Protein AF-A0A536DGJ0-F1 (afdb_monomer)

Radius of gyration: 29.5 Å; Cα contacts (8 Å, |Δi|>4): 75; chains: 1; bounding box: 66×30×90 Å

Sequence (168 aa):
MTFAPMTTVAMRNIQPRMAGAASGVLNTTRQLGAAIGSAVVGALLQTQLATALHNQAVAHASEVPVAFRDRFIAIFSSVSSNGFQIGTGQTGASLPSGLPPAVAAQLSRIAHDVFVSAYIDALKSTLVVPVLFLAFTALTTLLIKRRQRPAAQRVEAPAEEFKKAAAG

Structure (mmCIF, N/CA/C/O backbone):
data_AF-A0A536DGJ0-F1
#
_entry.id   AF-A0A536DGJ0-F1
#
loop_
_atom_site.group_PDB
_atom_site.id
_atom_site.type_symbol
_atom_site.label_atom_id
_atom_site.label_alt_id
_atom_site.label_comp_id
_atom_site.label_asym_id
_atom_site.label_entity_id
_atom_site.label_seq_id
_atom_site.pdbx_PDB_ins_code
_atom_site.Cartn_x
_atom_site.Cartn_y
_atom_site.Cartn_z
_atom_site.occupancy
_atom_site.B_iso_or_equiv
_atom_site.auth_seq_id
_atom_site.auth_comp_id
_atom_site.auth_asym_id
_atom_site.auth_atom_id
_atom_site.pdbx_PDB_model_num
ATOM 1 N N . MET A 1 1 ? -32.016 14.097 14.376 1.00 41.62 1 MET A N 1
ATOM 2 C CA . MET A 1 1 ? -31.808 12.871 15.180 1.00 41.62 1 MET A CA 1
ATOM 3 C C . MET A 1 1 ? -30.330 12.754 15.510 1.00 41.62 1 MET A C 1
ATOM 5 O O . MET A 1 1 ? -29.557 12.295 14.682 1.00 41.62 1 MET A O 1
ATOM 9 N N . THR A 1 2 ? -29.914 13.236 16.676 1.00 42.53 2 THR A N 1
ATOM 10 C CA . THR A 1 2 ? -28.538 13.093 17.162 1.00 42.53 2 THR A CA 1
ATOM 11 C C . THR A 1 2 ? -28.402 11.724 17.823 1.00 42.53 2 THR A C 1
ATOM 13 O O . THR A 1 2 ? -29.013 11.453 18.855 1.00 42.53 2 THR A O 1
ATOM 16 N N . PHE A 1 3 ? -27.648 10.818 17.199 1.00 51.03 3 PHE A N 1
ATOM 17 C CA . PHE A 1 3 ? -27.229 9.584 17.859 1.00 51.03 3 PHE A CA 1
ATOM 18 C C . PHE A 1 3 ? -26.430 9.966 19.108 1.00 51.03 3 PHE A C 1
ATOM 20 O O . PHE A 1 3 ? -25.511 10.782 19.022 1.00 51.03 3 PHE A O 1
ATOM 27 N N . ALA A 1 4 ? -26.783 9.406 20.270 1.00 58.53 4 ALA A N 1
ATOM 28 C CA . ALA A 1 4 ? -25.948 9.554 21.456 1.00 58.53 4 ALA A CA 1
ATOM 29 C C . ALA A 1 4 ? -24.525 9.084 21.096 1.00 58.53 4 ALA A C 1
ATOM 31 O O . ALA A 1 4 ? -24.403 8.001 20.510 1.00 58.53 4 ALA A O 1
ATOM 32 N N . PRO A 1 5 ? -23.472 9.864 21.407 1.00 65.00 5 PRO A N 1
ATOM 33 C CA . PRO A 1 5 ? -22.100 9.478 21.114 1.00 65.00 5 PRO A CA 1
ATOM 34 C C . PRO A 1 5 ? -21.853 8.054 21.609 1.00 65.00 5 PRO A C 1
ATOM 36 O O . PRO A 1 5 ? -22.252 7.698 22.718 1.00 65.00 5 PRO A O 1
ATOM 39 N N . MET A 1 6 ? -21.220 7.214 20.793 1.00 60.00 6 MET A N 1
ATOM 40 C CA . MET A 1 6 ? -20.943 5.812 21.141 1.00 60.00 6 MET A CA 1
ATOM 41 C C . MET A 1 6 ? -20.210 5.696 22.495 1.00 60.00 6 MET A C 1
ATOM 43 O O . MET A 1 6 ? -20.437 4.760 23.258 1.00 60.00 6 MET A O 1
ATOM 47 N N . THR A 1 7 ? -19.421 6.718 22.840 1.00 58.03 7 THR A N 1
ATOM 48 C CA . THR A 1 7 ? -18.787 6.927 24.148 1.00 58.03 7 THR A CA 1
ATOM 49 C C . THR A 1 7 ? -19.796 7.077 25.293 1.00 58.03 7 THR A C 1
ATOM 51 O O . THR A 1 7 ? -19.619 6.462 26.339 1.00 58.03 7 THR A O 1
ATOM 54 N N . THR A 1 8 ? -20.898 7.803 25.103 1.00 58.00 8 THR A N 1
ATOM 55 C CA . THR A 1 8 ? -21.994 7.936 26.079 1.00 58.00 8 THR A CA 1
ATOM 56 C C . THR A 1 8 ? -22.709 6.608 26.323 1.00 58.00 8 THR A C 1
ATOM 58 O O . THR A 1 8 ? -23.111 6.333 27.448 1.00 58.00 8 THR A O 1
ATOM 61 N N . VAL A 1 9 ? -22.862 5.761 25.298 1.00 59.22 9 VAL A N 1
ATOM 62 C CA . VAL A 1 9 ? -23.475 4.428 25.448 1.00 59.22 9 VAL A CA 1
ATOM 63 C C . VAL A 1 9 ? -22.523 3.454 26.145 1.00 59.22 9 VAL A C 1
ATOM 65 O O . VAL A 1 9 ? -22.958 2.736 27.043 1.00 59.22 9 VAL A O 1
ATOM 68 N N . ALA A 1 10 ? -21.237 3.464 25.782 1.00 58.09 10 ALA A N 1
ATOM 69 C CA . ALA A 1 10 ? -20.213 2.619 26.394 1.00 58.09 10 ALA A CA 1
ATOM 70 C C . ALA A 1 10 ? -19.972 2.958 27.877 1.00 58.09 10 ALA A C 1
ATOM 72 O O . ALA A 1 10 ? -19.749 2.060 28.683 1.00 58.09 10 ALA A O 1
ATOM 73 N N . MET A 1 11 ? -20.063 4.238 28.255 1.00 61.44 11 MET A N 1
ATOM 74 C CA . MET A 1 11 ? -19.857 4.698 29.636 1.00 61.44 11 MET A CA 1
ATOM 75 C C . MET A 1 11 ? -21.139 4.702 30.487 1.00 61.44 11 MET A C 1
ATOM 77 O O . MET A 1 11 ? -21.077 4.987 31.679 1.00 61.44 11 MET A O 1
ATOM 81 N N . ARG A 1 12 ? -22.307 4.368 29.911 1.00 60.19 12 ARG A N 1
ATOM 82 C CA . ARG A 1 12 ? -23.626 4.565 30.548 1.00 60.19 12 ARG A CA 1
ATOM 83 C C . ARG A 1 12 ? -23.829 3.806 31.866 1.00 60.19 12 ARG A C 1
ATOM 85 O O . ARG A 1 12 ? -24.622 4.254 32.683 1.00 60.19 12 ARG A O 1
ATOM 92 N N . ASN A 1 13 ? -23.123 2.691 32.064 1.00 61.69 13 ASN A N 1
ATOM 93 C CA . ASN A 1 13 ? -23.199 1.856 33.271 1.00 61.69 13 ASN A CA 1
ATOM 94 C C . ASN A 1 13 ? -21.886 1.842 34.077 1.00 61.69 13 ASN A C 1
ATOM 96 O O . ASN A 1 13 ? -21.684 0.961 34.911 1.00 61.69 13 ASN A O 1
ATOM 100 N N . ILE A 1 14 ? -20.966 2.776 33.820 1.00 62.69 14 ILE A N 1
ATOM 101 C CA . ILE A 1 14 ? -19.661 2.799 34.486 1.00 62.69 14 ILE A CA 1
ATOM 102 C C . ILE A 1 14 ? -19.722 3.740 35.683 1.00 62.69 14 ILE A C 1
ATOM 104 O O . ILE A 1 14 ? -20.038 4.919 35.545 1.00 62.69 14 ILE A O 1
ATOM 108 N N . GLN A 1 15 ? -19.420 3.211 36.872 1.00 63.56 15 GLN A N 1
ATOM 109 C CA . GLN A 1 15 ? -19.343 4.019 38.090 1.00 63.56 15 GLN A CA 1
ATOM 110 C C . GLN A 1 15 ? -18.317 5.151 37.892 1.00 63.56 15 GLN A C 1
ATOM 112 O O . GLN A 1 15 ? -17.244 4.875 37.347 1.00 63.56 15 GLN A O 1
ATOM 117 N N . PRO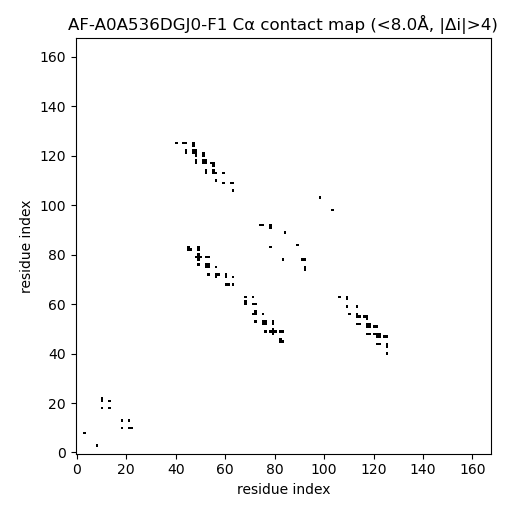 A 1 16 ? -18.568 6.386 38.371 1.00 66.31 16 PRO A N 1
ATOM 118 C CA . PRO A 1 16 ? -17.674 7.530 38.158 1.00 66.31 16 PRO A CA 1
ATOM 119 C C . PRO A 1 16 ? -16.205 7.254 38.518 1.00 66.31 16 PRO A C 1
ATOM 121 O O . PRO A 1 16 ? -15.303 7.682 37.803 1.00 66.31 16 PRO A O 1
ATOM 124 N N . ARG A 1 17 ? -15.956 6.434 39.553 1.00 70.44 17 ARG A N 1
ATOM 125 C CA . ARG A 1 17 ? -14.607 6.003 39.969 1.00 70.44 17 ARG A CA 1
ATOM 126 C C . ARG A 1 17 ? -13.846 5.154 38.936 1.00 70.44 17 ARG A C 1
ATOM 128 O O . ARG A 1 17 ? -12.632 5.046 39.028 1.00 70.44 17 ARG A O 1
ATOM 135 N N . MET A 1 18 ? -14.536 4.525 37.982 1.00 72.31 18 MET A N 1
ATOM 136 C CA . MET A 1 18 ? -13.955 3.639 36.957 1.00 72.31 18 MET A CA 1
ATOM 137 C C . MET A 1 18 ? -13.972 4.249 35.548 1.00 72.31 18 MET A C 1
ATOM 139 O O . MET A 1 18 ? -13.456 3.639 34.611 1.00 72.31 18 MET A O 1
ATOM 143 N N . ALA A 1 19 ? -14.536 5.449 35.380 1.00 74.50 19 ALA A N 1
ATOM 144 C CA . ALA A 1 19 ? -14.681 6.096 34.076 1.00 74.50 19 ALA A CA 1
ATOM 145 C C . ALA A 1 19 ? -13.327 6.334 33.376 1.00 74.50 19 ALA A C 1
ATOM 147 O O . ALA A 1 19 ? -13.218 6.144 32.165 1.00 74.50 19 ALA A O 1
ATOM 148 N N . GLY A 1 20 ? -12.277 6.670 34.137 1.00 78.25 20 GLY A N 1
ATOM 149 C CA . GLY A 1 20 ? -10.919 6.844 33.606 1.00 78.25 20 GLY A CA 1
ATOM 150 C C . GLY A 1 20 ? -10.323 5.5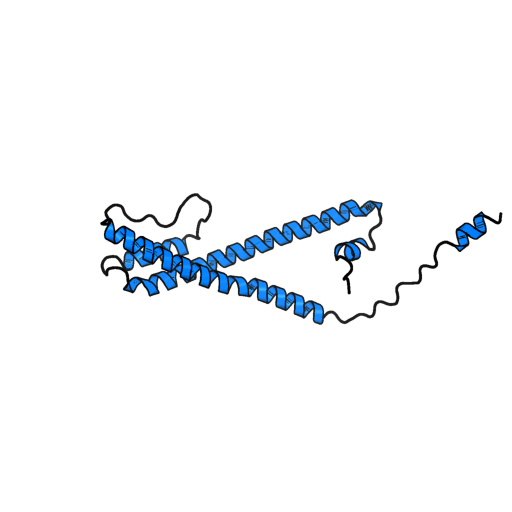51 33.039 1.00 78.25 20 GLY A C 1
ATOM 151 O O . GLY A 1 20 ? -9.864 5.531 31.898 1.00 78.25 20 GLY A O 1
ATOM 152 N N . ALA A 1 21 ? -10.404 4.449 33.793 1.00 81.19 21 ALA A N 1
ATOM 153 C CA . ALA A 1 21 ? -9.917 3.141 33.351 1.00 81.19 21 ALA A CA 1
ATOM 154 C C . ALA A 1 21 ? -10.682 2.631 32.116 1.00 81.19 21 ALA A C 1
ATOM 156 O O . ALA A 1 21 ? -10.080 2.135 31.165 1.00 81.19 21 ALA A O 1
ATOM 157 N N . ALA A 1 22 ? -12.004 2.815 32.088 1.00 75.19 22 ALA A N 1
ATOM 158 C CA . ALA A 1 22 ? -12.831 2.385 30.967 1.00 75.19 22 ALA A CA 1
ATOM 159 C C . ALA A 1 22 ? -12.617 3.215 29.688 1.00 75.19 22 ALA A C 1
ATOM 161 O O . ALA A 1 22 ? -12.603 2.661 28.587 1.00 75.19 22 ALA A O 1
ATOM 162 N N . SER A 1 23 ? -12.402 4.528 29.822 1.00 78.12 23 SER A N 1
ATOM 163 C CA . SER A 1 23 ? -12.020 5.397 28.702 1.00 78.12 23 SER A CA 1
ATOM 164 C C . SER A 1 23 ? -10.648 5.016 28.136 1.00 78.12 23 SER A C 1
ATOM 166 O O . SER A 1 23 ? -10.482 4.946 26.917 1.00 78.12 23 SER A O 1
ATOM 168 N N . GLY A 1 24 ? -9.691 4.674 29.011 1.00 82.75 24 GLY A N 1
ATOM 169 C CA . GLY A 1 24 ? -8.378 4.160 28.616 1.00 82.75 24 GLY A CA 1
ATOM 170 C C . GLY A 1 24 ? -8.484 2.916 27.733 1.00 82.75 24 GLY A C 1
ATOM 171 O O . GLY A 1 24 ? -7.970 2.911 26.617 1.00 82.75 24 GLY A O 1
ATOM 172 N N . VAL A 1 25 ? -9.240 1.904 28.172 1.00 85.19 25 VAL A N 1
ATOM 173 C CA . VAL A 1 25 ? -9.468 0.671 27.394 1.00 85.19 25 VAL A CA 1
ATOM 174 C C . VAL A 1 25 ? -10.133 0.965 26.046 1.00 85.19 25 VAL A C 1
ATOM 176 O O . VAL A 1 25 ? -9.697 0.443 25.016 1.00 85.19 25 VAL A O 1
ATOM 179 N N . LEU A 1 26 ? -11.160 1.823 26.019 1.00 81.19 26 LEU A N 1
ATOM 180 C CA . LEU A 1 26 ? -11.858 2.174 24.780 1.00 81.19 26 LEU A CA 1
ATOM 181 C C . LEU A 1 26 ? -10.929 2.885 23.787 1.00 81.19 26 LEU A C 1
ATOM 183 O O . LEU A 1 26 ? -10.935 2.571 22.596 1.00 81.19 26 LEU A O 1
ATOM 187 N N . ASN A 1 27 ? -10.118 3.829 24.263 1.00 84.25 27 ASN A N 1
ATOM 188 C CA . ASN A 1 27 ? -9.180 4.549 23.416 1.00 84.25 27 ASN A CA 1
ATOM 189 C C . ASN A 1 27 ? -8.071 3.632 22.883 1.00 84.25 27 ASN A C 1
ATOM 191 O O . ASN A 1 27 ? -7.826 3.629 21.679 1.00 84.25 27 ASN A O 1
ATOM 195 N N . THR A 1 28 ? -7.459 2.807 23.733 1.00 87.00 28 THR A N 1
ATOM 196 C CA . THR A 1 28 ? -6.432 1.845 23.306 1.00 87.00 28 THR A CA 1
ATOM 197 C C . THR A 1 28 ? -6.984 0.857 22.284 1.00 87.00 28 THR A C 1
ATOM 199 O O . THR A 1 28 ? -6.338 0.608 21.272 1.00 87.00 28 THR A O 1
ATOM 202 N N . THR A 1 29 ? -8.211 0.364 22.475 1.00 86.81 29 THR A N 1
ATOM 203 C CA . THR A 1 29 ? -8.867 -0.528 21.503 1.00 86.81 29 THR A CA 1
ATOM 204 C C . THR A 1 29 ? -9.056 0.162 20.150 1.00 86.81 29 THR A C 1
ATOM 206 O O . THR A 1 29 ? -8.803 -0.439 19.108 1.00 86.81 29 THR A O 1
ATOM 209 N N . ARG A 1 30 ? -9.450 1.443 20.142 1.00 85.25 30 ARG A N 1
ATOM 210 C CA . ARG A 1 30 ? -9.590 2.230 18.904 1.00 85.25 30 ARG A CA 1
ATOM 211 C C . ARG A 1 30 ? -8.250 2.471 18.219 1.00 85.25 30 ARG A C 1
ATOM 213 O O . ARG A 1 30 ? -8.170 2.317 17.006 1.00 85.25 30 ARG A O 1
ATOM 220 N N . GLN A 1 31 ? -7.221 2.847 18.974 1.00 91.94 31 GLN A N 1
ATOM 221 C CA . GLN A 1 31 ? -5.882 3.083 18.429 1.00 91.94 31 GLN A CA 1
ATOM 222 C C . GLN A 1 31 ? -5.286 1.798 17.852 1.00 91.94 31 GLN A C 1
ATOM 224 O O . GLN A 1 31 ? -4.787 1.807 16.731 1.00 91.94 31 GLN A O 1
ATOM 229 N N . LEU A 1 32 ? -5.416 0.682 18.571 1.00 94.44 32 LEU A N 1
ATOM 230 C CA . LEU A 1 32 ? -4.970 -0.624 18.103 1.00 94.44 32 LEU A CA 1
ATOM 231 C C . LEU A 1 32 ? -5.734 -1.057 16.846 1.00 94.44 32 LEU A C 1
ATOM 233 O O . LEU A 1 32 ? -5.119 -1.469 15.869 1.00 94.44 32 LEU A O 1
ATOM 237 N N . GLY A 1 33 ? -7.061 -0.901 16.833 1.00 90.62 33 GLY A N 1
ATOM 238 C CA . GLY A 1 33 ? -7.879 -1.191 15.655 1.00 90.62 33 GLY A CA 1
ATOM 239 C C . GLY A 1 33 ? -7.496 -0.339 14.442 1.00 90.62 33 GLY A C 1
ATOM 240 O O . GLY A 1 33 ? -7.407 -0.861 13.334 1.00 90.62 33 GLY A O 1
ATOM 241 N N . ALA A 1 34 ? -7.208 0.950 14.647 1.00 90.50 34 ALA A N 1
ATOM 242 C CA . ALA A 1 34 ? -6.741 1.839 13.585 1.00 90.50 34 ALA A CA 1
ATOM 243 C C . ALA A 1 34 ? -5.366 1.418 13.040 1.00 90.50 34 ALA A C 1
ATOM 245 O O . ALA A 1 34 ? -5.184 1.396 11.825 1.00 90.50 34 ALA A O 1
ATOM 246 N N . ALA A 1 35 ? -4.430 1.042 13.918 1.00 94.19 35 ALA A N 1
ATOM 247 C CA . ALA A 1 35 ? -3.096 0.583 13.532 1.00 94.19 35 ALA A CA 1
ATOM 248 C C . ALA A 1 35 ? -3.130 -0.754 12.773 1.00 94.19 35 ALA A C 1
ATOM 250 O O . ALA A 1 35 ? -2.457 -0.915 11.758 1.00 94.19 35 ALA A O 1
ATOM 251 N N . ILE A 1 36 ? -3.944 -1.709 13.228 1.00 93.75 36 ILE A N 1
ATOM 252 C CA . ILE A 1 36 ? -4.124 -2.991 12.536 1.00 93.75 36 ILE A CA 1
ATOM 253 C C . ILE A 1 36 ? -4.805 -2.765 11.182 1.00 93.75 36 ILE A C 1
ATOM 255 O O . ILE A 1 36 ? -4.367 -3.309 10.171 1.00 93.75 36 ILE A O 1
ATOM 259 N N . GLY A 1 37 ? -5.851 -1.934 11.140 1.00 90.00 37 GLY A N 1
ATOM 260 C CA . GLY A 1 37 ? -6.570 -1.620 9.908 1.00 90.00 37 GLY A CA 1
ATOM 261 C C . GLY A 1 37 ? -5.672 -0.985 8.847 1.00 90.00 37 GLY A C 1
ATOM 262 O O . GLY A 1 37 ? -5.693 -1.416 7.695 1.00 90.00 37 GLY A O 1
ATOM 263 N N . SER A 1 38 ? -4.840 -0.009 9.224 1.00 90.12 38 SER A N 1
ATOM 264 C CA . SER A 1 38 ? -3.900 0.618 8.289 1.00 90.12 38 SER A CA 1
ATOM 265 C C . SER A 1 38 ? -2.826 -0.357 7.801 1.00 90.12 38 SER A C 1
ATOM 267 O O . SER A 1 38 ? -2.518 -0.357 6.609 1.00 90.12 38 SER A O 1
ATOM 269 N N . ALA A 1 39 ? -2.313 -1.233 8.672 1.00 91.75 39 ALA A N 1
ATOM 270 C CA . ALA A 1 39 ? -1.345 -2.261 8.295 1.00 91.75 39 ALA A CA 1
ATOM 271 C C . ALA A 1 39 ? -1.922 -3.254 7.273 1.00 91.75 39 ALA A C 1
ATOM 273 O O . ALA A 1 39 ? -1.276 -3.550 6.269 1.00 91.75 39 ALA A O 1
ATOM 274 N N . VAL A 1 40 ? -3.158 -3.722 7.483 1.00 91.25 40 VAL A N 1
ATOM 275 C CA . VAL A 1 40 ? -3.840 -4.636 6.551 1.00 91.25 40 VAL A CA 1
ATOM 276 C C . VAL A 1 40 ? -4.064 -3.971 5.193 1.00 91.25 40 VAL A C 1
ATOM 278 O O . VAL A 1 40 ? -3.752 -4.565 4.163 1.00 91.25 40 VAL A O 1
ATOM 281 N N . VAL A 1 41 ? -4.561 -2.730 5.171 1.00 89.50 41 VAL A N 1
ATOM 282 C CA . VAL A 1 41 ? -4.782 -1.988 3.917 1.00 89.50 41 VAL A CA 1
ATOM 283 C C . VAL A 1 41 ? -3.461 -1.740 3.180 1.00 89.50 41 VAL A C 1
ATOM 285 O O . VAL A 1 41 ? -3.406 -1.919 1.966 1.00 89.50 41 VAL A O 1
ATOM 288 N N . GLY A 1 42 ? -2.389 -1.391 3.897 1.00 88.00 42 GLY A N 1
ATOM 289 C CA . GLY A 1 42 ? -1.055 -1.214 3.319 1.00 88.00 42 GLY A CA 1
ATOM 290 C C . GLY A 1 42 ? -0.489 -2.502 2.715 1.00 88.00 42 GLY A C 1
ATOM 291 O O . GLY A 1 42 ? -0.021 -2.490 1.578 1.00 88.00 42 GLY A O 1
ATOM 292 N N . ALA A 1 43 ? -0.596 -3.627 3.427 1.00 88.38 43 ALA A N 1
ATOM 293 C CA . ALA A 1 43 ? -0.145 -4.932 2.940 1.00 88.38 43 ALA A CA 1
ATOM 294 C C . ALA A 1 43 ? -0.929 -5.399 1.698 1.00 88.38 43 ALA A C 1
ATOM 296 O O . ALA A 1 43 ? -0.348 -5.930 0.745 1.00 88.38 43 ALA A O 1
ATOM 297 N N . LEU A 1 44 ? -2.246 -5.158 1.676 1.00 88.50 44 LEU A N 1
ATOM 298 C CA . LEU A 1 44 ? -3.083 -5.422 0.505 1.00 88.50 44 LEU A CA 1
ATOM 299 C C . LEU A 1 44 ? -2.674 -4.548 -0.679 1.00 88.50 44 LEU A C 1
ATOM 301 O O . LEU A 1 44 ? -2.503 -5.069 -1.778 1.00 88.50 44 LEU A O 1
ATOM 305 N N . LEU A 1 45 ? -2.471 -3.245 -0.466 1.00 88.19 45 LEU A N 1
ATOM 306 C CA . LEU A 1 45 ? -2.008 -2.339 -1.517 1.00 88.19 45 LEU A CA 1
ATOM 307 C C . LEU A 1 45 ? -0.664 -2.786 -2.092 1.00 88.19 45 LEU A C 1
ATOM 309 O O . LEU A 1 45 ? -0.503 -2.802 -3.306 1.00 88.19 45 LEU A O 1
ATOM 313 N N . GLN A 1 46 ? 0.279 -3.194 -1.243 1.00 84.81 46 GLN A N 1
ATOM 314 C CA . GLN A 1 46 ? 1.589 -3.671 -1.682 1.00 84.81 46 GLN A CA 1
ATOM 315 C C . GLN A 1 46 ? 1.484 -4.933 -2.550 1.00 84.81 46 GLN A C 1
ATOM 317 O O . GLN A 1 46 ? 2.136 -5.016 -3.591 1.00 84.81 46 GLN A O 1
ATOM 322 N N . THR A 1 47 ? 0.624 -5.879 -2.165 1.00 86.12 47 THR A N 1
ATOM 323 C CA . THR A 1 47 ? 0.367 -7.107 -2.937 1.00 86.12 47 THR A CA 1
ATOM 324 C C . THR A 1 47 ? -0.285 -6.792 -4.287 1.00 86.12 47 THR A C 1
ATOM 326 O O . THR A 1 47 ? 0.165 -7.270 -5.330 1.00 86.12 47 THR A O 1
ATOM 329 N N . GLN A 1 48 ? -1.308 -5.932 -4.295 1.00 87.31 48 GLN A N 1
ATOM 330 C CA . GLN A 1 48 ? -1.997 -5.549 -5.529 1.00 87.31 48 GLN A CA 1
ATOM 331 C C . GLN A 1 48 ? -1.097 -4.727 -6.456 1.00 87.31 48 GLN A C 1
ATOM 333 O O . GLN A 1 48 ? -1.101 -4.937 -7.664 1.00 87.31 48 GLN A O 1
ATOM 338 N N . LEU A 1 49 ? -0.266 -3.844 -5.907 1.00 85.50 49 LEU A N 1
ATOM 339 C CA . LEU A 1 49 ? 0.668 -3.039 -6.687 1.00 85.50 49 LEU A CA 1
ATOM 340 C C . LEU A 1 49 ? 1.730 -3.897 -7.374 1.00 85.50 49 LEU A C 1
ATOM 342 O O . LEU A 1 49 ? 2.055 -3.652 -8.532 1.00 85.50 49 LEU A O 1
ATOM 346 N N . ALA A 1 50 ? 2.242 -4.921 -6.689 1.00 85.25 50 ALA A N 1
ATOM 347 C CA . ALA A 1 50 ? 3.219 -5.847 -7.249 1.00 85.25 50 ALA A CA 1
ATOM 348 C C . ALA A 1 50 ? 2.677 -6.558 -8.506 1.00 85.25 50 ALA A C 1
ATOM 350 O O . ALA A 1 50 ? 3.375 -6.652 -9.520 1.00 85.25 50 ALA A O 1
ATOM 351 N N . THR A 1 51 ? 1.423 -7.013 -8.470 1.00 86.81 51 THR A N 1
ATOM 352 C CA . THR A 1 51 ? 0.782 -7.667 -9.623 1.00 86.81 51 THR A CA 1
ATOM 353 C C . THR A 1 51 ? 0.446 -6.672 -10.737 1.00 86.81 51 THR A C 1
ATOM 355 O O . THR A 1 51 ? 0.761 -6.922 -11.902 1.00 86.81 51 THR A O 1
ATOM 358 N N . ALA A 1 52 ? -0.105 -5.505 -10.392 1.00 86.81 52 ALA A N 1
ATOM 359 C CA . ALA A 1 52 ? -0.458 -4.465 -11.354 1.00 86.81 52 ALA A CA 1
ATOM 360 C C . ALA A 1 52 ? 0.768 -3.915 -12.104 1.00 86.81 52 ALA A C 1
ATOM 362 O O . ALA A 1 52 ? 0.706 -3.714 -13.316 1.00 86.81 52 ALA A O 1
ATOM 363 N N . LEU A 1 53 ? 1.904 -3.726 -11.419 1.00 85.50 53 LEU A N 1
ATOM 364 C CA . LEU A 1 53 ? 3.150 -3.257 -12.039 1.00 85.50 53 LEU A CA 1
ATOM 365 C C . LEU A 1 53 ? 3.670 -4.228 -13.097 1.00 85.50 53 LEU A C 1
ATOM 367 O O . LEU A 1 53 ? 4.082 -3.789 -14.167 1.00 85.50 53 LEU A O 1
ATOM 371 N N . HIS A 1 54 ? 3.637 -5.533 -12.821 1.00 86.56 54 HIS A N 1
ATOM 372 C CA . HIS A 1 54 ? 4.050 -6.539 -13.798 1.00 86.56 54 HIS A CA 1
ATOM 373 C C . HIS A 1 54 ? 3.153 -6.499 -15.042 1.00 86.56 54 HIS A C 1
ATOM 375 O O . HIS A 1 54 ? 3.654 -6.410 -16.162 1.00 86.56 54 HIS A O 1
ATOM 381 N N . ASN A 1 55 ? 1.833 -6.482 -14.846 1.00 87.31 55 ASN A N 1
ATOM 382 C CA . ASN A 1 55 ? 0.866 -6.454 -15.944 1.00 87.31 55 ASN A CA 1
ATOM 383 C C . ASN A 1 55 ? 1.032 -5.206 -16.822 1.00 87.31 55 ASN A C 1
ATOM 385 O O . ASN A 1 55 ? 1.061 -5.310 -18.048 1.00 87.31 55 ASN A O 1
ATOM 389 N N . GLN A 1 56 ? 1.198 -4.033 -16.203 1.00 85.94 56 GLN A N 1
ATOM 390 C CA . GLN A 1 56 ? 1.400 -2.782 -16.933 1.00 85.94 56 GLN A CA 1
ATOM 391 C C . GLN A 1 56 ? 2.767 -2.727 -17.625 1.00 85.94 56 GLN A C 1
ATOM 393 O O . GLN A 1 56 ? 2.861 -2.258 -18.757 1.00 85.94 56 GLN A O 1
ATOM 398 N N . ALA A 1 57 ? 3.825 -3.263 -17.010 1.00 85.38 57 ALA A N 1
ATOM 399 C CA . ALA A 1 57 ? 5.135 -3.343 -17.650 1.00 85.38 57 ALA A CA 1
ATOM 400 C C . ALA A 1 57 ? 5.102 -4.207 -18.920 1.00 85.38 57 ALA A C 1
ATOM 402 O O . ALA A 1 57 ? 5.720 -3.843 -19.918 1.00 85.38 57 ALA A O 1
ATOM 403 N N . VAL A 1 58 ? 4.357 -5.317 -18.909 1.00 87.25 58 VAL A N 1
ATOM 404 C CA . VAL A 1 58 ? 4.157 -6.165 -20.095 1.00 87.25 58 VAL A CA 1
ATOM 405 C C . VAL A 1 58 ? 3.320 -5.445 -21.158 1.00 87.25 58 VAL A C 1
ATOM 407 O O . VAL A 1 58 ? 3.678 -5.488 -22.334 1.00 87.25 58 VAL A O 1
ATOM 410 N N . ALA A 1 59 ? 2.256 -4.737 -20.765 1.00 87.25 59 ALA A N 1
ATOM 411 C CA . ALA A 1 59 ? 1.406 -3.989 -21.695 1.00 87.25 59 ALA A CA 1
ATOM 412 C C . ALA A 1 59 ? 2.181 -2.882 -22.439 1.00 87.25 59 ALA A C 1
ATOM 414 O O . ALA A 1 59 ? 2.115 -2.783 -23.667 1.00 87.25 59 ALA A O 1
ATOM 415 N N . HIS A 1 60 ? 2.988 -2.109 -21.709 1.00 84.06 60 HIS A N 1
ATOM 416 C CA . HIS A 1 60 ? 3.787 -1.011 -22.260 1.00 84.06 60 HIS A CA 1
ATOM 417 C C . HIS A 1 60 ? 5.154 -1.449 -22.813 1.00 84.06 60 HIS A C 1
ATOM 419 O O . HIS A 1 60 ? 5.868 -0.645 -23.410 1.00 84.06 60 HIS A O 1
ATOM 425 N N . ALA A 1 61 ? 5.531 -2.730 -22.700 1.00 85.19 61 ALA A N 1
ATOM 426 C CA . ALA A 1 61 ? 6.793 -3.232 -23.253 1.00 85.19 61 ALA A CA 1
ATOM 427 C C . ALA A 1 61 ? 6.895 -3.028 -24.774 1.00 85.19 61 ALA A C 1
ATOM 429 O O . ALA A 1 61 ? 7.994 -2.913 -25.315 1.00 85.19 61 ALA A O 1
ATOM 430 N N . SER A 1 62 ? 5.763 -2.955 -25.479 1.00 84.12 62 SER A N 1
ATOM 431 C CA . SER A 1 62 ? 5.729 -2.693 -26.922 1.00 84.12 62 SER A CA 1
ATOM 432 C C . SER A 1 62 ? 6.280 -1.308 -27.302 1.00 84.12 62 SER A C 1
ATOM 434 O O . SER A 1 62 ? 6.872 -1.170 -28.375 1.00 84.12 62 SER A O 1
ATOM 436 N N . GLU A 1 63 ? 6.186 -0.328 -26.401 1.00 83.81 63 GLU A N 1
ATOM 437 C CA . GLU A 1 63 ? 6.680 1.047 -26.568 1.00 83.81 63 GLU A CA 1
ATOM 438 C C . GLU A 1 63 ? 8.187 1.178 -26.288 1.00 83.81 63 GLU A C 1
ATOM 440 O O . GLU A 1 63 ? 8.823 2.174 -26.643 1.00 83.81 63 GLU A O 1
ATOM 445 N N . VAL A 1 64 ? 8.781 0.153 -25.672 1.00 81.19 64 VAL A N 1
ATOM 446 C CA . VAL A 1 64 ? 10.215 0.071 -25.390 1.00 81.19 64 VAL A CA 1
ATOM 447 C C . VAL A 1 64 ? 10.945 -0.510 -26.613 1.00 81.19 64 VAL A C 1
ATOM 449 O O . VAL A 1 64 ? 10.449 -1.466 -27.227 1.00 81.19 64 VAL A O 1
ATOM 452 N N . PRO A 1 65 ? 12.136 0.010 -26.987 1.00 83.50 65 PRO A N 1
ATOM 453 C CA . PRO A 1 65 ? 12.918 -0.558 -28.081 1.00 83.50 65 PRO A CA 1
ATOM 454 C C . PRO A 1 65 ? 13.205 -2.047 -27.847 1.00 83.50 65 PRO A C 1
ATOM 456 O O . PRO A 1 65 ? 13.543 -2.447 -26.734 1.00 83.50 65 PRO A O 1
ATOM 459 N N . VAL A 1 66 ? 13.100 -2.861 -28.905 1.00 81.38 66 VAL A N 1
ATOM 460 C CA . VAL A 1 66 ? 13.103 -4.339 -28.836 1.00 81.38 66 VAL A CA 1
ATOM 461 C C . VAL A 1 66 ? 14.280 -4.897 -28.028 1.00 81.38 66 VAL A C 1
ATOM 463 O O . VAL A 1 66 ? 14.089 -5.800 -27.222 1.00 81.38 66 VAL A O 1
ATOM 466 N N . ALA A 1 67 ? 15.467 -4.300 -28.164 1.00 82.81 67 ALA A N 1
ATOM 467 C CA . ALA A 1 67 ? 16.678 -4.709 -27.450 1.00 82.81 67 ALA A CA 1
ATOM 468 C C . ALA A 1 67 ? 16.596 -4.597 -25.910 1.00 82.81 67 ALA A C 1
ATOM 470 O O . ALA A 1 67 ? 17.411 -5.197 -25.215 1.00 82.81 67 ALA A O 1
ATOM 471 N N . PHE A 1 68 ? 15.642 -3.832 -25.366 1.00 80.38 68 PHE A N 1
ATOM 472 C CA . PHE A 1 68 ? 15.525 -3.556 -23.928 1.00 80.38 68 PHE A CA 1
ATOM 473 C C . PHE A 1 68 ? 14.228 -4.076 -23.292 1.00 80.38 68 PHE A C 1
ATOM 475 O O . PHE A 1 68 ? 14.070 -3.944 -22.078 1.00 80.38 68 PHE A O 1
ATOM 482 N N . ARG A 1 69 ? 13.316 -4.682 -24.063 1.00 85.00 69 ARG A N 1
ATOM 483 C CA . ARG A 1 69 ? 11.987 -5.109 -23.581 1.00 85.00 69 ARG A CA 1
ATOM 484 C C . ARG A 1 69 ? 12.055 -6.138 -22.460 1.00 85.00 69 ARG A C 1
ATOM 486 O O . ARG A 1 69 ? 11.486 -5.917 -21.395 1.00 85.00 69 ARG A O 1
ATOM 493 N N . ASP A 1 70 ? 12.807 -7.215 -22.667 1.00 84.25 70 ASP A N 1
ATOM 494 C CA . ASP A 1 70 ? 12.922 -8.289 -21.673 1.00 84.25 70 ASP A CA 1
ATOM 495 C C . ASP A 1 70 ? 13.537 -7.772 -20.372 1.00 84.25 70 ASP A C 1
ATOM 497 O O . ASP A 1 70 ? 13.109 -8.116 -19.271 1.00 84.25 70 ASP A O 1
ATOM 501 N N . ARG A 1 71 ? 14.509 -6.861 -20.495 1.00 80.25 71 ARG A N 1
ATOM 502 C CA . ARG A 1 71 ? 15.166 -6.243 -19.345 1.00 80.25 71 ARG A CA 1
ATOM 503 C C . ARG A 1 71 ? 14.239 -5.284 -18.605 1.00 80.25 71 ARG A C 1
ATOM 505 O O . ARG A 1 71 ? 14.254 -5.268 -17.379 1.00 80.25 71 ARG A O 1
ATOM 512 N N . PHE A 1 72 ? 13.418 -4.525 -19.326 1.00 83.19 72 PHE A N 1
ATOM 513 C CA . PHE A 1 72 ? 12.389 -3.668 -18.746 1.00 83.19 72 PHE A CA 1
ATOM 514 C C . PHE A 1 72 ? 11.386 -4.491 -17.929 1.00 83.19 72 PHE A C 1
ATOM 516 O O . PHE A 1 72 ? 11.178 -4.207 -16.753 1.00 83.19 72 PHE A O 1
ATOM 523 N N . ILE A 1 73 ? 10.851 -5.575 -18.494 1.00 84.94 73 ILE A N 1
ATOM 524 C CA . ILE A 1 73 ? 9.913 -6.461 -17.788 1.00 84.94 73 ILE A CA 1
ATOM 525 C C . ILE A 1 73 ? 10.580 -7.098 -16.559 1.00 84.94 73 ILE A C 1
ATOM 527 O O . IL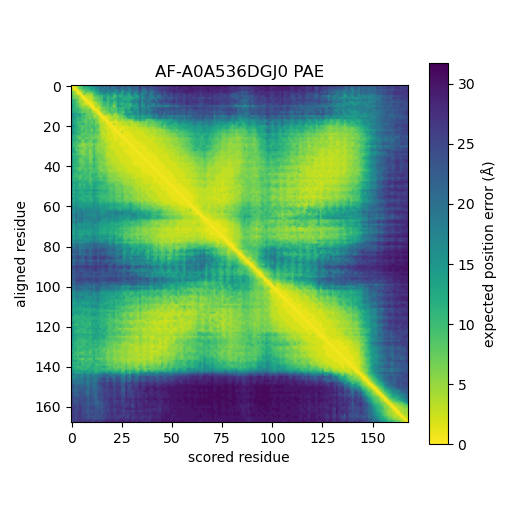E A 1 73 ? 9.993 -7.106 -15.475 1.00 84.94 73 ILE A O 1
ATOM 531 N N . ALA A 1 74 ? 11.820 -7.582 -16.689 1.00 83.69 74 ALA A N 1
ATOM 532 C CA . ALA A 1 74 ? 12.558 -8.203 -15.588 1.00 83.69 74 ALA A CA 1
ATOM 533 C C . ALA A 1 74 ? 12.772 -7.243 -14.405 1.00 83.69 74 ALA A C 1
ATOM 535 O O . ALA A 1 74 ? 12.628 -7.637 -13.249 1.00 83.69 74 ALA A O 1
ATOM 536 N N . ILE A 1 75 ? 13.055 -5.971 -14.690 1.00 78.31 75 ILE A N 1
ATOM 537 C CA . ILE A 1 75 ? 13.202 -4.910 -13.690 1.00 78.31 75 ILE A CA 1
ATOM 538 C C . ILE A 1 75 ? 11.908 -4.758 -12.876 1.00 78.31 75 ILE A C 1
ATOM 540 O O . ILE A 1 75 ? 11.944 -4.887 -11.652 1.00 78.31 75 ILE A O 1
ATOM 544 N N . PHE A 1 76 ? 10.757 -4.576 -13.529 1.00 80.81 76 PHE A N 1
ATOM 545 C CA . PHE A 1 76 ? 9.472 -4.442 -12.829 1.00 80.81 76 PHE A CA 1
ATOM 546 C C . PHE A 1 76 ? 9.051 -5.729 -12.111 1.00 80.81 76 PHE A C 1
ATOM 548 O O . PHE A 1 76 ? 8.535 -5.676 -10.993 1.00 80.81 76 PHE A O 1
ATOM 555 N N . SER A 1 77 ? 9.342 -6.890 -12.699 1.00 82.25 77 SER A N 1
ATOM 556 C CA . SER A 1 77 ? 9.088 -8.189 -12.075 1.00 82.25 77 SER A CA 1
ATOM 557 C C . SER A 1 77 ? 9.922 -8.395 -10.808 1.00 82.25 77 SER A C 1
ATOM 559 O O . SER A 1 77 ? 9.410 -8.925 -9.828 1.00 82.25 77 SER A O 1
ATOM 561 N N . SER A 1 78 ? 11.181 -7.950 -10.795 1.00 76.19 78 SER A N 1
ATOM 562 C CA . SER A 1 78 ? 12.062 -8.077 -9.627 1.00 76.19 78 SER A CA 1
ATOM 563 C C . SER A 1 78 ? 11.639 -7.179 -8.460 1.00 76.19 78 SER A C 1
ATOM 565 O O . SER A 1 78 ? 11.758 -7.563 -7.296 1.00 76.19 78 SER A O 1
ATOM 567 N N . VAL A 1 79 ? 11.105 -5.990 -8.757 1.00 71.06 79 VAL A N 1
ATOM 568 C CA . VAL A 1 79 ? 10.559 -5.073 -7.743 1.00 71.06 79 VAL A CA 1
ATOM 569 C C . VAL A 1 79 ? 9.262 -5.632 -7.161 1.00 71.06 79 VAL A C 1
ATOM 571 O O . VAL A 1 79 ? 9.023 -5.521 -5.960 1.00 71.06 79 VAL A O 1
ATOM 574 N N . SER A 1 80 ? 8.456 -6.276 -8.004 1.00 70.38 80 SER A N 1
ATOM 575 C CA . SER A 1 80 ? 7.235 -6.975 -7.608 1.00 70.38 80 SER A CA 1
ATOM 576 C C . SER A 1 80 ? 7.525 -8.165 -6.680 1.00 70.38 80 SER A C 1
ATOM 578 O O . SER A 1 80 ? 6.920 -8.272 -5.613 1.00 70.38 80 SER A O 1
ATOM 580 N N . SER A 1 81 ? 8.506 -9.011 -7.017 1.00 69.69 81 SER A N 1
ATOM 581 C CA . SER A 1 81 ? 8.813 -10.230 -6.255 1.00 69.69 81 SER A CA 1
ATOM 582 C C . SER A 1 81 ? 9.504 -9.985 -4.912 1.00 69.69 81 SER A C 1
ATOM 584 O O . SER A 1 81 ? 9.318 -10.766 -3.985 1.00 69.69 81 SER A O 1
ATOM 586 N N . ASN A 1 82 ? 10.305 -8.922 -4.785 1.00 65.81 82 ASN A N 1
ATOM 587 C CA . ASN A 1 82 ? 11.067 -8.653 -3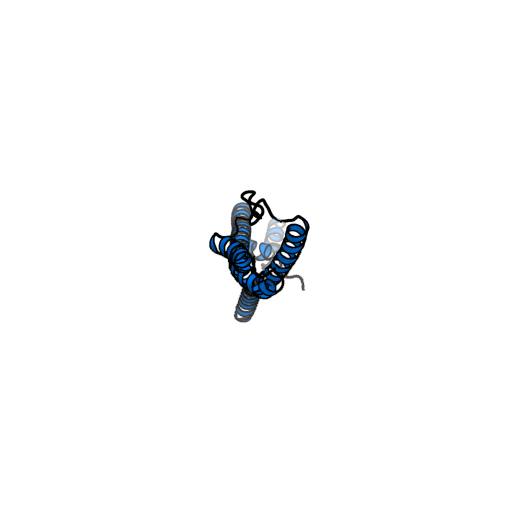.558 1.00 65.81 82 ASN A CA 1
ATOM 588 C C . ASN A 1 82 ? 10.257 -7.943 -2.461 1.00 65.81 82 ASN A C 1
ATOM 590 O O . ASN A 1 82 ? 10.798 -7.679 -1.388 1.00 65.81 82 ASN A O 1
ATOM 594 N N . GLY A 1 83 ? 8.976 -7.649 -2.716 1.00 61.22 83 GLY A N 1
ATOM 595 C CA . GLY A 1 83 ? 8.149 -6.824 -1.845 1.00 61.22 83 GLY A CA 1
ATOM 596 C C . GLY A 1 83 ? 8.646 -5.382 -1.868 1.00 61.22 83 GLY A C 1
ATOM 597 O O . GLY A 1 83 ? 9.774 -5.080 -1.493 1.00 61.22 83 GLY A O 1
ATOM 598 N N . PHE A 1 84 ? 7.809 -4.455 -2.327 1.00 66.50 84 PHE A N 1
ATOM 599 C CA . PHE A 1 84 ? 8.211 -3.056 -2.458 1.00 66.50 84 PHE A CA 1
ATOM 600 C C . PHE A 1 84 ? 8.693 -2.498 -1.101 1.00 66.50 84 PHE A C 1
ATOM 602 O O . PHE A 1 84 ? 7.901 -2.317 -0.179 1.00 66.50 84 PHE A O 1
ATOM 609 N N . GLN A 1 85 ? 9.992 -2.229 -0.956 1.00 64.69 85 GLN A N 1
ATOM 610 C CA . GLN A 1 85 ? 10.556 -1.660 0.270 1.00 64.69 85 GLN A CA 1
ATOM 611 C C . GLN A 1 85 ? 10.356 -0.136 0.279 1.00 64.69 85 GLN A C 1
ATOM 613 O O . GLN A 1 85 ? 11.323 0.627 0.245 1.00 64.69 85 GLN A O 1
ATOM 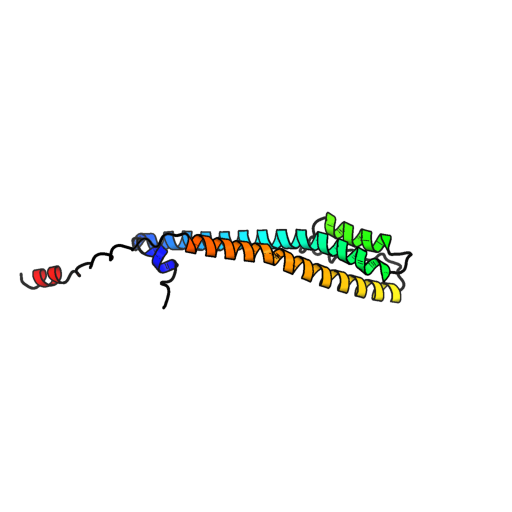618 N N . ILE A 1 86 ? 9.094 0.329 0.294 1.00 56.00 86 ILE A N 1
ATOM 619 C CA . ILE A 1 86 ? 8.784 1.757 0.472 1.00 56.00 86 ILE A CA 1
ATOM 620 C C . ILE A 1 86 ? 9.228 2.129 1.900 1.00 56.00 86 ILE A C 1
ATOM 622 O O . ILE A 1 86 ? 8.467 1.954 2.846 1.00 56.00 86 ILE A O 1
ATOM 626 N N . GLY A 1 87 ? 10.462 2.601 2.089 1.00 53.59 87 GLY A N 1
ATOM 627 C CA . GLY A 1 87 ? 10.929 3.095 3.394 1.00 53.59 87 GLY A CA 1
ATOM 628 C C . GLY A 1 87 ? 12.412 2.903 3.700 1.00 53.59 87 GLY A C 1
ATOM 629 O O . GLY A 1 87 ? 12.931 3.589 4.572 1.00 53.59 87 GLY A O 1
ATOM 630 N N . THR A 1 88 ? 13.127 2.041 2.970 1.00 61.00 88 THR A N 1
ATOM 631 C CA . THR A 1 88 ? 14.566 1.784 3.204 1.00 61.00 88 THR A CA 1
ATOM 632 C C . THR A 1 88 ? 15.493 2.719 2.415 1.00 61.00 88 THR A C 1
ATOM 634 O O . THR A 1 88 ? 16.694 2.481 2.331 1.00 61.00 88 THR A O 1
ATOM 637 N N . GLY A 1 89 ? 14.954 3.790 1.821 1.00 54.81 89 GLY A N 1
ATOM 638 C CA . GLY A 1 89 ? 15.719 4.733 0.995 1.00 54.81 89 GLY A CA 1
ATOM 639 C C . GLY A 1 89 ? 16.072 4.212 -0.404 1.00 54.81 89 GLY A C 1
ATOM 640 O O . GLY A 1 89 ? 16.753 4.906 -1.151 1.00 54.81 89 GLY A O 1
ATOM 641 N N . GLN A 1 90 ? 15.596 3.023 -0.792 1.00 56.25 90 GLN A N 1
ATOM 642 C CA . GLN A 1 90 ? 15.781 2.499 -2.144 1.00 56.25 90 GLN A CA 1
ATOM 643 C C . GLN A 1 90 ? 14.704 3.056 -3.082 1.00 56.25 90 GLN A C 1
ATOM 645 O O . GLN A 1 90 ? 13.562 2.596 -3.105 1.00 56.25 90 GLN A O 1
ATOM 650 N N . THR A 1 91 ? 15.053 4.084 -3.855 1.00 53.50 91 THR A N 1
ATOM 651 C CA . THR A 1 91 ? 14.175 4.663 -4.880 1.00 53.50 91 THR A CA 1
ATOM 652 C C . THR A 1 91 ? 14.181 3.807 -6.138 1.00 53.50 91 THR A C 1
ATOM 654 O O . THR A 1 91 ? 14.883 4.118 -7.095 1.00 53.50 91 THR A O 1
ATOM 657 N N . GLY A 1 92 ? 13.376 2.744 -6.134 1.00 57.94 92 GLY A N 1
ATOM 658 C CA . GLY A 1 92 ? 13.045 1.969 -7.329 1.00 57.94 92 GLY A CA 1
ATOM 659 C C . GLY A 1 92 ? 14.243 1.318 -8.027 1.00 57.94 92 GLY A C 1
ATOM 660 O O . GLY A 1 92 ? 15.395 1.419 -7.606 1.00 57.94 92 GLY A O 1
ATOM 661 N N . ALA A 1 93 ? 13.963 0.573 -9.090 1.00 60.19 93 ALA A N 1
ATOM 662 C CA . ALA A 1 93 ? 15.002 -0.170 -9.778 1.00 60.19 93 ALA A CA 1
ATOM 663 C C . ALA A 1 93 ? 16.008 0.759 -10.475 1.00 60.19 93 ALA A C 1
ATOM 665 O O . ALA A 1 93 ? 15.635 1.650 -11.238 1.00 60.19 93 ALA A O 1
ATOM 666 N N . SER A 1 94 ? 17.296 0.540 -10.216 1.00 60.19 94 SER A N 1
ATOM 667 C CA . SER A 1 94 ? 18.369 1.359 -10.775 1.00 60.19 94 SER A CA 1
ATOM 668 C C . SER A 1 94 ? 18.518 1.118 -12.278 1.00 60.19 94 SER A C 1
ATOM 670 O O . SER A 1 94 ? 18.712 -0.017 -12.719 1.00 60.19 94 SER A O 1
ATOM 672 N N . LEU A 1 95 ? 18.454 2.190 -13.075 1.00 62.44 95 LEU A N 1
ATOM 673 C CA . LEU A 1 95 ? 18.769 2.109 -14.499 1.00 62.44 95 LEU A CA 1
ATOM 674 C C . LEU A 1 95 ? 20.270 1.808 -14.685 1.00 62.44 95 LEU A C 1
ATOM 676 O O . LEU A 1 95 ? 21.097 2.391 -13.981 1.00 62.44 95 LEU A O 1
ATOM 680 N N . PRO A 1 96 ? 20.646 0.928 -15.631 1.00 59.97 96 PRO A N 1
ATOM 681 C CA . PRO A 1 96 ? 22.046 0.618 -15.892 1.00 59.97 96 PRO A CA 1
ATOM 682 C C . PRO A 1 96 ? 22.805 1.841 -16.426 1.00 59.97 96 PRO A C 1
ATOM 684 O O . PRO A 1 96 ? 22.320 2.571 -17.295 1.00 59.97 96 PRO A O 1
ATOM 687 N N . SER A 1 97 ? 24.024 2.041 -15.926 1.00 60.47 97 SER A N 1
ATOM 688 C CA . SER A 1 97 ? 24.961 3.052 -16.413 1.00 60.47 97 SER A CA 1
ATOM 689 C C . SER A 1 97 ? 25.406 2.707 -17.841 1.00 60.47 97 SER A C 1
ATOM 691 O O . SER A 1 97 ? 25.919 1.620 -18.093 1.00 60.47 97 SER A O 1
ATOM 693 N N . GLY A 1 98 ? 25.173 3.618 -18.794 1.00 66.25 98 GLY A N 1
ATOM 694 C CA . GLY A 1 98 ? 25.548 3.440 -20.209 1.00 66.25 98 GLY A CA 1
ATOM 695 C C . GLY A 1 98 ? 24.426 3.658 -21.231 1.00 66.25 98 GLY A C 1
ATOM 696 O O . GLY A 1 98 ? 24.661 3.515 -22.428 1.00 66.25 98 GLY A O 1
ATOM 697 N N . LEU A 1 99 ? 23.213 4.012 -20.796 1.00 71.12 99 LEU A N 1
ATOM 698 C CA . LEU A 1 99 ? 22.120 4.373 -21.705 1.00 71.12 99 LEU A CA 1
ATOM 699 C C . LEU A 1 99 ? 22.359 5.754 -22.348 1.00 71.12 99 LEU A C 1
ATOM 701 O O . LEU A 1 99 ? 22.694 6.702 -21.632 1.00 71.12 99 LEU A O 1
ATOM 705 N N . PRO A 1 100 ? 22.120 5.918 -23.666 1.00 80.38 100 PRO A N 1
ATOM 706 C CA . PRO A 1 100 ? 22.053 7.237 -24.283 1.00 80.38 100 PRO A CA 1
ATOM 707 C C . PRO A 1 100 ? 20.995 8.106 -23.577 1.00 80.38 100 PRO A C 1
ATOM 709 O O . PRO A 1 100 ? 19.909 7.600 -23.272 1.00 80.38 100 PRO A O 1
ATOM 712 N N . PRO A 1 101 ? 21.245 9.409 -23.351 1.00 77.88 101 PRO A N 1
ATOM 713 C CA . PRO A 1 101 ? 20.358 10.268 -22.558 1.00 77.88 101 PRO A CA 1
ATOM 714 C C . PRO A 1 101 ? 18.926 10.350 -23.115 1.00 77.88 101 PRO A C 1
ATOM 716 O O . PRO A 1 101 ? 17.972 10.445 -22.346 1.00 77.88 101 PRO A O 1
ATOM 719 N N . ALA A 1 102 ? 18.754 10.226 -24.436 1.00 78.25 102 ALA A N 1
ATOM 720 C CA . ALA A 1 102 ? 17.439 10.158 -25.075 1.00 78.25 102 ALA A CA 1
ATOM 721 C C . ALA A 1 102 ? 16.649 8.892 -24.684 1.00 78.25 102 ALA A C 1
ATOM 723 O O . ALA A 1 102 ? 15.465 8.976 -24.361 1.00 78.25 102 ALA A O 1
ATOM 724 N N . VAL A 1 103 ? 17.314 7.731 -24.646 1.00 78.38 103 VAL A N 1
ATOM 725 C CA . VAL A 1 103 ? 16.696 6.454 -24.250 1.00 78.38 103 VAL A CA 1
ATOM 726 C C . VAL A 1 103 ? 16.384 6.459 -22.756 1.00 78.38 103 VAL A C 1
ATOM 728 O O . VAL A 1 103 ? 15.320 6.003 -22.355 1.00 78.38 103 VAL A O 1
ATOM 731 N N . ALA A 1 104 ? 17.265 7.033 -21.933 1.00 77.25 104 ALA A N 1
ATOM 732 C CA . ALA A 1 104 ? 17.027 7.183 -20.499 1.00 77.25 104 ALA A CA 1
ATOM 733 C C . ALA A 1 104 ? 15.795 8.061 -20.205 1.00 77.25 104 ALA A C 1
ATOM 735 O O . ALA A 1 104 ? 14.961 7.696 -19.376 1.00 77.25 104 ALA A O 1
ATOM 736 N N . ALA A 1 105 ? 15.638 9.183 -20.918 1.00 80.31 105 ALA A N 1
ATOM 737 C CA . ALA A 1 105 ? 14.476 10.059 -20.773 1.00 80.31 105 ALA A CA 1
ATOM 738 C C . ALA A 1 105 ? 13.171 9.382 -21.228 1.00 80.31 105 ALA A C 1
ATOM 740 O O . ALA A 1 105 ? 12.149 9.513 -20.555 1.00 80.31 105 ALA A O 1
ATOM 741 N N . GLN A 1 106 ? 13.200 8.636 -22.337 1.00 81.81 106 GLN A N 1
ATOM 742 C CA . GLN A 1 106 ? 12.038 7.892 -22.829 1.00 81.81 106 GLN A CA 1
ATOM 743 C C . GLN A 1 106 ? 11.643 6.762 -21.871 1.00 81.81 106 GLN A C 1
ATOM 745 O O . GLN A 1 106 ? 10.473 6.633 -21.520 1.00 81.81 106 GLN A O 1
ATOM 750 N N . LEU A 1 107 ? 12.619 5.988 -21.389 1.00 78.94 107 LEU A N 1
ATOM 751 C CA . LEU A 1 107 ? 12.377 4.891 -20.456 1.00 78.94 107 LEU A CA 1
ATOM 752 C C . LEU A 1 107 ? 11.823 5.393 -19.119 1.00 78.94 107 LEU A C 1
ATOM 754 O O . LEU A 1 107 ? 10.943 4.757 -18.553 1.00 78.94 107 LEU A O 1
ATOM 758 N N . SER A 1 108 ? 12.294 6.552 -18.648 1.00 80.88 108 SER A N 1
ATOM 759 C CA . SER A 1 108 ? 11.780 7.203 -17.438 1.00 80.88 108 SER A CA 1
ATOM 760 C C . SER A 1 108 ? 10.307 7.606 -17.575 1.00 80.88 108 SER A C 1
ATOM 762 O O . SER A 1 108 ? 9.521 7.355 -16.665 1.00 80.88 108 SER A O 1
ATOM 764 N N . ARG A 1 109 ? 9.901 8.159 -18.729 1.00 84.25 109 ARG A N 1
ATOM 765 C CA . ARG A 1 109 ? 8.491 8.502 -18.993 1.00 84.25 109 ARG A CA 1
ATOM 766 C C . ARG A 1 109 ? 7.599 7.263 -19.010 1.00 84.25 109 ARG A C 1
ATOM 768 O O . ARG A 1 109 ? 6.630 7.216 -18.264 1.00 84.25 109 ARG A O 1
ATOM 775 N N . ILE A 1 110 ? 7.982 6.241 -19.777 1.00 81.69 110 ILE A N 1
ATOM 776 C CA . ILE A 1 110 ? 7.219 4.985 -19.872 1.00 81.69 110 ILE A CA 1
ATOM 777 C C . ILE A 1 110 ? 7.140 4.303 -18.498 1.00 81.69 110 ILE A C 1
ATOM 779 O O . ILE A 1 110 ? 6.084 3.830 -18.091 1.00 81.69 110 ILE A O 1
ATOM 783 N N . ALA A 1 111 ? 8.237 4.294 -17.735 1.00 78.44 111 ALA A N 1
ATOM 784 C CA . ALA A 1 111 ? 8.248 3.762 -16.375 1.00 78.44 111 ALA A CA 1
ATOM 785 C C . ALA A 1 111 ? 7.298 4.524 -15.436 1.00 78.44 111 ALA A C 1
ATOM 787 O O . ALA A 1 111 ? 6.641 3.903 -14.600 1.00 78.44 111 ALA A O 1
ATOM 788 N N . HIS A 1 112 ? 7.215 5.851 -15.570 1.00 84.00 112 HIS A N 1
ATOM 789 C CA . HIS A 1 112 ? 6.288 6.669 -14.794 1.00 84.00 112 HIS A CA 1
ATOM 790 C C . HIS A 1 112 ? 4.828 6.343 -15.135 1.00 84.00 112 HIS A C 1
ATOM 792 O O . HIS A 1 112 ? 4.033 6.123 -14.223 1.00 84.00 112 HIS A O 1
ATOM 798 N N . ASP A 1 113 ? 4.495 6.228 -16.421 1.00 84.25 113 ASP A N 1
ATOM 799 C CA . ASP A 1 113 ? 3.137 5.903 -16.877 1.00 84.25 113 ASP A CA 1
ATOM 800 C C . ASP A 1 113 ? 2.703 4.497 -16.434 1.00 84.25 113 ASP A C 1
ATOM 802 O O . ASP A 1 113 ? 1.589 4.315 -15.928 1.00 84.25 113 ASP A O 1
ATOM 806 N N . VAL A 1 114 ? 3.611 3.516 -16.521 1.00 82.56 114 VAL A N 1
ATOM 807 C CA . VAL A 1 114 ? 3.421 2.160 -15.979 1.00 82.56 114 VAL A CA 1
ATOM 808 C C . VAL A 1 114 ? 3.143 2.214 -14.479 1.00 82.56 114 VAL A C 1
ATOM 810 O O . VAL A 1 114 ? 2.200 1.580 -14.004 1.00 82.56 114 VAL A O 1
ATOM 813 N N . PHE A 1 115 ? 3.933 2.983 -13.724 1.00 84.94 115 PHE A N 1
ATOM 814 C CA . PHE A 1 115 ? 3.767 3.093 -12.277 1.00 84.94 115 PHE A CA 1
ATOM 815 C C . PHE A 1 115 ? 2.434 3.738 -11.895 1.00 84.94 115 PHE A C 1
ATOM 817 O O . PHE A 1 115 ? 1.721 3.199 -11.051 1.00 84.94 115 PHE A O 1
ATOM 824 N N . VAL A 1 116 ? 2.075 4.866 -12.514 1.00 86.56 116 VAL A N 1
ATOM 825 C CA . VAL A 1 116 ? 0.818 5.574 -12.231 1.00 86.56 116 VAL A CA 1
ATOM 826 C C . VAL A 1 116 ? -0.379 4.682 -12.547 1.00 86.56 116 VAL A C 1
ATOM 828 O O . VAL A 1 116 ? -1.279 4.540 -11.718 1.00 86.56 116 VAL A O 1
ATOM 831 N N . SER A 1 117 ? -0.366 4.027 -13.708 1.00 85.88 117 SER A N 1
ATOM 832 C CA . SER A 1 117 ? -1.450 3.139 -14.135 1.00 85.88 117 SER A CA 1
ATOM 833 C C . SER A 1 117 ? -1.588 1.932 -13.207 1.00 85.88 117 SER A C 1
ATOM 835 O O . SER A 1 117 ? -2.693 1.617 -12.764 1.00 85.88 117 SER A O 1
ATOM 837 N N . ALA A 1 118 ? -0.470 1.300 -12.839 1.00 83.25 118 ALA A N 1
ATOM 838 C CA . ALA A 1 118 ? -0.455 0.183 -11.899 1.00 83.25 118 ALA A CA 1
ATOM 839 C C . ALA A 1 118 ? -0.915 0.596 -10.496 1.00 83.25 118 ALA A C 1
ATOM 841 O O . ALA A 1 118 ? -1.670 -0.129 -9.853 1.00 83.25 118 ALA A O 1
ATOM 842 N N . TYR A 1 119 ? -0.493 1.772 -10.027 1.00 84.94 119 TYR A N 1
ATOM 843 C CA . TYR A 1 119 ? -0.884 2.299 -8.725 1.00 84.94 119 TYR A CA 1
ATOM 844 C C . TYR A 1 119 ? -2.382 2.563 -8.642 1.00 84.94 119 TYR A C 1
ATOM 846 O O . TYR A 1 119 ? -3.021 2.161 -7.671 1.00 84.94 119 TYR A O 1
ATOM 854 N N . ILE A 1 120 ? -2.962 3.190 -9.666 1.00 87.88 120 ILE A N 1
ATOM 855 C CA . ILE A 1 120 ? -4.403 3.444 -9.721 1.00 87.88 120 ILE A CA 1
ATOM 856 C C . ILE A 1 120 ? -5.185 2.126 -9.721 1.00 87.88 120 ILE A C 1
ATOM 858 O O . ILE A 1 120 ? -6.194 2.017 -9.021 1.00 87.88 120 ILE A O 1
ATOM 862 N N . ASP A 1 121 ? -4.740 1.133 -10.488 1.00 86.62 121 ASP A N 1
ATOM 863 C CA . ASP A 1 121 ? -5.417 -0.161 -10.570 1.00 86.62 121 ASP A CA 1
ATOM 864 C C . ASP A 1 121 ? -5.349 -0.926 -9.239 1.00 86.62 121 ASP A C 1
ATOM 866 O O . ASP A 1 121 ? -6.367 -1.377 -8.701 1.00 86.62 121 ASP A O 1
ATOM 870 N N . ALA A 1 122 ? -4.165 -0.948 -8.624 1.00 85.62 122 ALA A N 1
ATOM 871 C CA . ALA A 1 122 ? -3.966 -1.511 -7.298 1.00 85.62 122 ALA A CA 1
ATOM 872 C C . ALA A 1 122 ? -4.839 -0.816 -6.247 1.00 85.62 122 ALA A C 1
ATOM 874 O O . ALA A 1 122 ? -5.527 -1.493 -5.488 1.00 85.62 122 ALA A O 1
ATOM 875 N N . LEU A 1 123 ? -4.885 0.521 -6.246 1.00 87.38 123 LEU A N 1
ATOM 876 C CA . LEU A 1 123 ? -5.689 1.312 -5.313 1.00 87.38 123 LEU A CA 1
ATOM 877 C C . LEU A 1 123 ? -7.181 0.976 -5.424 1.00 87.38 123 LEU A C 1
ATOM 879 O O . LEU A 1 123 ? -7.842 0.754 -4.406 1.00 87.38 123 LEU A O 1
ATOM 883 N N . LYS A 1 124 ? -7.714 0.904 -6.651 1.00 88.31 124 LYS A N 1
ATOM 884 C CA . LYS A 1 124 ? -9.114 0.522 -6.899 1.00 88.31 124 LYS A CA 1
ATOM 885 C C . LYS A 1 124 ? -9.414 -0.854 -6.322 1.00 88.31 124 LYS A C 1
ATOM 887 O O . LYS A 1 124 ? -10.430 -1.029 -5.654 1.00 88.31 124 LYS A O 1
ATOM 892 N N . SER A 1 125 ? -8.514 -1.807 -6.540 1.00 86.19 125 SER A N 1
ATOM 893 C CA . SER A 1 125 ? -8.669 -3.158 -6.019 1.00 86.19 125 SER A CA 1
ATOM 894 C C . SER A 1 125 ? -8.560 -3.210 -4.489 1.00 86.19 125 SER A C 1
ATOM 896 O O . SER A 1 125 ? -9.369 -3.862 -3.831 1.00 86.19 125 SER A O 1
ATOM 898 N N . THR A 1 126 ? -7.637 -2.453 -3.888 1.00 87.06 126 THR A N 1
ATOM 899 C CA . THR A 1 126 ? -7.502 -2.351 -2.429 1.00 87.06 126 THR A CA 1
ATOM 900 C C . THR A 1 126 ? -8.755 -1.777 -1.775 1.00 87.06 126 THR A C 1
ATOM 902 O O . THR A 1 126 ? -9.140 -2.253 -0.711 1.00 87.06 126 THR A O 1
ATOM 905 N N . LEU A 1 127 ? -9.431 -0.807 -2.403 1.00 90.94 127 LEU A N 1
ATOM 906 C CA . LEU A 1 127 ? -10.659 -0.199 -1.874 1.00 90.94 127 LEU A CA 1
ATOM 907 C C . LEU A 1 127 ? -11.846 -1.169 -1.793 1.00 90.94 127 LEU A C 1
ATOM 909 O O . LEU A 1 127 ? -12.755 -0.938 -0.993 1.00 90.94 127 LEU A O 1
ATOM 913 N N . VAL A 1 128 ? -11.828 -2.278 -2.539 1.00 91.19 128 VAL A N 1
ATOM 914 C CA . VAL A 1 128 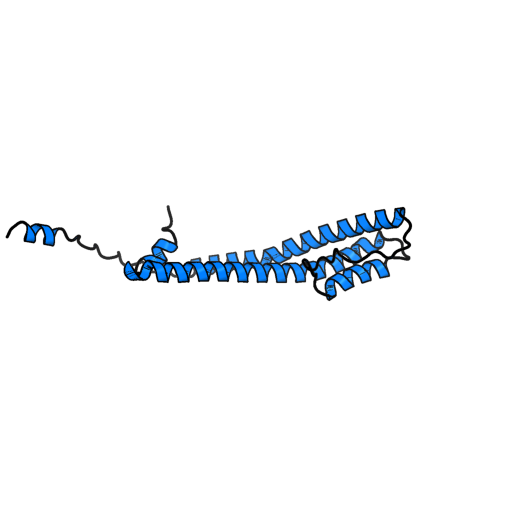? -12.878 -3.304 -2.462 1.00 91.19 128 VAL A CA 1
ATOM 915 C C . VAL 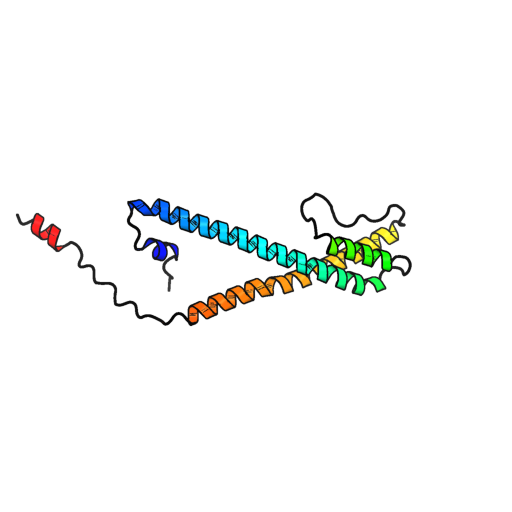A 1 128 ? -12.962 -3.894 -1.054 1.00 91.19 128 VAL A C 1
ATOM 917 O O . VAL A 1 128 ? -14.059 -4.073 -0.533 1.00 91.19 128 VAL A O 1
ATOM 920 N N . VAL A 1 129 ? -11.826 -4.140 -0.394 1.00 89.00 129 VAL A N 1
ATOM 921 C CA . VAL A 1 129 ? -11.805 -4.769 0.937 1.00 89.00 129 VAL A CA 1
ATOM 922 C C . VAL A 1 129 ? -12.446 -3.877 2.018 1.00 89.00 129 VAL A C 1
ATOM 924 O O . VAL A 1 129 ? -13.363 -4.353 2.691 1.00 89.00 129 VAL A O 1
ATOM 927 N N . PRO A 1 130 ? -12.070 -2.590 2.182 1.00 88.50 130 PRO A N 1
ATOM 928 C CA . PRO A 1 130 ? -12.769 -1.665 3.071 1.00 88.50 130 PRO A CA 1
ATOM 929 C C . PRO A 1 130 ? -14.256 -1.528 2.749 1.00 88.50 130 PRO A C 1
ATOM 931 O O . PRO A 1 130 ? -15.072 -1.505 3.666 1.00 88.50 130 PRO A O 1
ATOM 934 N N . VAL A 1 131 ? -14.626 -1.465 1.465 1.00 92.44 131 VAL A N 1
ATOM 935 C CA . VAL A 1 131 ? -16.032 -1.359 1.050 1.00 92.44 131 VAL A CA 1
ATOM 936 C C . VAL A 1 131 ? -16.820 -2.600 1.465 1.00 92.44 131 VAL A C 1
ATOM 938 O O . VAL A 1 131 ? -17.897 -2.465 2.040 1.00 92.44 131 VAL A O 1
ATOM 941 N N . LEU A 1 132 ? -16.277 -3.800 1.253 1.00 92.75 132 LEU A N 1
ATOM 942 C CA . LEU A 1 132 ? -16.900 -5.047 1.699 1.00 92.75 132 LEU A CA 1
ATOM 943 C C . LEU A 1 132 ? -17.011 -5.113 3.223 1.00 92.75 132 LEU A C 1
ATOM 945 O O . LEU A 1 132 ? -18.045 -5.526 3.743 1.00 92.75 132 LEU A O 1
ATOM 949 N N . PHE A 1 133 ? -15.989 -4.660 3.948 1.00 92.06 133 PHE A N 1
ATOM 950 C CA . PHE A 1 133 ? -16.029 -4.603 5.407 1.00 92.06 133 PHE A CA 1
ATOM 951 C C . PHE A 1 133 ? -17.094 -3.613 5.913 1.00 92.06 133 PHE A C 1
ATOM 953 O O . PHE A 1 133 ? -17.858 -3.921 6.832 1.00 92.06 133 PHE A O 1
ATOM 960 N N . LEU A 1 134 ? -17.218 -2.444 5.279 1.00 91.62 134 LEU A N 1
ATOM 961 C CA . LEU A 1 134 ? -18.274 -1.468 5.567 1.00 91.62 134 LEU A CA 1
ATOM 962 C C . LEU A 1 134 ? -19.668 -2.013 5.226 1.00 91.62 134 LEU A C 1
ATOM 964 O O . LEU A 1 134 ? -20.603 -1.846 6.005 1.00 91.62 134 LEU A O 1
ATOM 968 N N . ALA A 1 135 ? -19.817 -2.719 4.107 1.00 93.38 135 ALA A N 1
ATOM 969 C CA . ALA A 1 135 ? -21.074 -3.358 3.733 1.00 93.38 135 ALA A CA 1
ATOM 970 C C . ALA A 1 135 ? -21.457 -4.480 4.712 1.00 93.38 135 ALA A C 1
ATOM 972 O O . ALA A 1 135 ? -22.611 -4.574 5.124 1.00 93.38 135 ALA A O 1
ATOM 973 N N . PHE A 1 136 ? -20.491 -5.296 5.142 1.00 93.75 136 PHE A N 1
ATOM 974 C CA . PHE A 1 136 ? -20.698 -6.352 6.131 1.00 93.75 136 PHE A CA 1
ATOM 975 C C . PHE A 1 136 ? -21.090 -5.783 7.500 1.00 93.75 136 PHE A C 1
ATOM 977 O O . PHE A 1 136 ? -22.032 -6.258 8.138 1.00 93.75 136 PHE A O 1
ATOM 984 N N . THR A 1 137 ? -20.418 -4.721 7.948 1.00 88.56 137 THR A N 1
ATOM 985 C CA . THR A 1 137 ? -20.795 -4.026 9.188 1.00 88.56 137 THR A CA 1
ATOM 986 C C . THR A 1 137 ? -22.184 -3.397 9.074 1.00 88.56 137 THR A C 1
ATOM 988 O O . THR A 1 137 ? -23.006 -3.581 9.966 1.00 88.56 137 THR A O 1
ATOM 991 N N . ALA A 1 138 ? -22.524 -2.763 7.951 1.00 90.31 138 ALA A N 1
ATOM 992 C CA . ALA A 1 138 ? -23.881 -2.277 7.712 1.00 90.31 138 ALA A CA 1
ATOM 993 C C . ALA A 1 138 ? -24.918 -3.419 7.748 1.00 90.31 138 ALA A C 1
ATOM 995 O O . ALA A 1 138 ? -25.925 -3.319 8.448 1.00 90.31 138 ALA A O 1
ATOM 996 N N . LEU A 1 139 ? -24.655 -4.548 7.085 1.00 92.06 139 LEU A N 1
ATOM 997 C CA . LEU A 1 139 ? -25.557 -5.701 7.069 1.00 92.06 139 LEU A CA 1
ATOM 998 C C . LEU A 1 139 ? -25.771 -6.283 8.472 1.00 92.06 139 LEU A C 1
ATOM 1000 O O . LEU A 1 139 ? -26.905 -6.527 8.881 1.00 92.06 139 LEU A O 1
ATOM 1004 N N . THR A 1 140 ? -24.697 -6.455 9.242 1.00 87.69 140 THR A N 1
ATOM 1005 C CA . THR A 1 140 ? -24.794 -6.941 10.626 1.00 87.69 140 THR A CA 1
ATOM 1006 C C . THR A 1 140 ? -25.588 -5.980 11.510 1.00 87.69 140 THR A C 1
ATOM 1008 O O . THR A 1 140 ? -26.379 -6.444 12.328 1.00 87.69 140 THR A O 1
ATOM 1011 N N . THR A 1 141 ? -25.489 -4.660 11.304 1.00 85.50 141 THR A N 1
ATOM 1012 C CA . THR A 1 141 ? -26.339 -3.702 12.036 1.00 85.50 141 THR A CA 1
ATOM 1013 C C . THR A 1 141 ? -27.827 -3.831 11.704 1.00 85.50 141 THR A C 1
ATOM 1015 O O . THR A 1 141 ? -28.654 -3.626 12.590 1.00 85.50 141 THR A O 1
ATOM 1018 N N . LEU A 1 142 ? -28.183 -4.230 10.478 1.00 84.44 142 LEU A N 1
ATOM 1019 C CA . LEU A 1 142 ? -29.575 -4.473 10.076 1.00 84.44 142 LEU A CA 1
ATOM 1020 C C . LEU A 1 142 ? -30.134 -5.784 10.650 1.00 84.44 142 LEU A C 1
ATOM 1022 O O . LEU A 1 142 ? -31.326 -5.873 10.941 1.00 84.44 142 LEU A O 1
ATOM 1026 N N . LEU A 1 143 ? -29.275 -6.788 10.848 1.00 82.19 143 LEU A N 1
ATOM 1027 C CA . LEU A 1 143 ? -29.638 -8.091 11.419 1.00 82.19 143 LEU A CA 1
ATOM 1028 C C . LEU A 1 143 ? -29.801 -8.064 12.946 1.00 82.19 143 LEU A C 1
ATOM 1030 O O . LEU A 1 143 ? -30.383 -8.988 13.520 1.00 82.19 143 LEU A O 1
ATOM 1034 N N . ILE A 1 144 ? -29.333 -7.008 13.623 1.00 80.69 144 ILE A N 1
ATOM 1035 C CA . ILE A 1 144 ? -29.606 -6.804 15.047 1.00 80.69 144 ILE A CA 1
ATOM 1036 C C . ILE A 1 144 ? -31.111 -6.567 15.208 1.00 80.69 144 ILE A C 1
ATOM 1038 O O . ILE A 1 144 ? -31.628 -5.467 15.003 1.00 80.69 144 ILE A O 1
ATOM 1042 N N . LYS A 1 145 ? -31.828 -7.632 15.597 1.00 60.84 145 LYS A N 1
ATOM 1043 C CA . LYS A 1 145 ? -33.253 -7.598 15.936 1.00 60.84 145 LYS A CA 1
ATOM 1044 C C . LYS A 1 145 ? -33.482 -6.427 16.882 1.00 60.84 145 LYS A C 1
ATOM 1046 O O . LYS A 1 145 ? -32.881 -6.372 17.956 1.00 60.84 145 LYS A O 1
ATOM 1051 N N . ARG A 1 146 ? -34.347 -5.498 16.465 1.00 57.94 146 ARG A N 1
ATOM 1052 C CA . ARG A 1 146 ? -34.750 -4.292 17.197 1.00 57.94 146 ARG A CA 1
ATOM 1053 C C . ARG A 1 146 ? -35.410 -4.710 18.513 1.00 57.94 146 ARG A C 1
ATOM 1055 O O . ARG A 1 146 ? -36.630 -4.765 18.623 1.00 57.94 146 ARG A O 1
ATOM 1062 N N . ARG A 1 147 ? -34.601 -5.086 19.505 1.00 54.19 147 ARG A N 1
ATOM 1063 C CA . ARG A 1 147 ? -35.060 -5.427 20.846 1.00 54.19 147 ARG A CA 1
ATOM 1064 C C . ARG A 1 147 ? -35.595 -4.118 21.394 1.00 54.19 147 ARG A C 1
ATOM 1066 O O . ARG A 1 147 ? -34.814 -3.212 21.681 1.00 54.19 147 ARG A O 1
ATOM 1073 N N . GLN A 1 148 ? -36.923 -3.986 21.414 1.00 47.44 148 GLN A N 1
ATOM 1074 C CA . GLN A 1 148 ? -37.601 -2.883 22.076 1.00 47.44 148 GLN A CA 1
ATOM 1075 C C . GLN A 1 148 ? -36.991 -2.804 23.469 1.00 47.44 148 GLN A C 1
ATOM 1077 O O . GLN A 1 148 ? -37.139 -3.724 24.273 1.00 47.44 148 GLN A O 1
ATOM 1082 N N . ARG A 1 149 ? -36.176 -1.775 23.702 1.00 47.59 149 ARG A N 1
ATOM 1083 C CA . ARG A 1 149 ? -35.611 -1.529 25.020 1.00 47.59 149 ARG A CA 1
ATOM 1084 C C . ARG A 1 149 ? -36.838 -1.243 25.890 1.00 47.59 149 ARG A C 1
ATOM 1086 O O . ARG A 1 149 ? -37.543 -0.288 25.554 1.00 47.59 149 ARG A O 1
ATOM 1093 N N . PRO A 1 150 ? -37.143 -2.060 26.918 1.00 40.66 150 PRO A N 1
ATOM 1094 C CA . PRO A 1 150 ? -38.190 -1.717 27.869 1.00 40.66 150 PRO A CA 1
ATOM 1095 C C . PRO A 1 150 ? -37.879 -0.305 28.338 1.00 40.66 150 PRO A C 1
ATOM 1097 O O . PRO A 1 150 ? -36.708 -0.020 28.612 1.00 40.66 150 PRO A O 1
ATOM 1100 N N . ALA A 1 151 ? -38.883 0.575 28.303 1.00 44.91 151 ALA A N 1
ATOM 1101 C CA . ALA A 1 151 ? -38.766 1.956 28.740 1.00 44.91 151 ALA A CA 1
ATOM 1102 C C . ALA A 1 151 ? -37.949 1.964 30.031 1.00 44.91 151 ALA A C 1
ATOM 1104 O O . ALA A 1 151 ? -38.386 1.410 31.039 1.00 44.91 151 ALA A O 1
ATOM 1105 N N . ALA A 1 152 ? -36.709 2.459 29.944 1.00 45.03 152 ALA A N 1
ATOM 1106 C CA . ALA A 1 152 ? -35.826 2.507 31.092 1.00 45.03 152 ALA A CA 1
ATOM 1107 C C . ALA A 1 152 ? -36.601 3.262 32.162 1.00 45.03 152 ALA A C 1
ATOM 1109 O O . ALA A 1 152 ? -37.031 4.389 31.907 1.00 45.03 152 ALA A O 1
ATOM 1110 N N . GLN A 1 153 ? -36.853 2.550 33.263 1.00 42.50 153 GLN A N 1
ATOM 1111 C CA . GLN A 1 153 ? -37.522 3.006 34.466 1.00 42.50 153 GLN A CA 1
ATOM 1112 C C . GLN A 1 153 ? -37.391 4.513 34.601 1.00 42.50 153 GLN A C 1
ATOM 1114 O O . GLN A 1 153 ? -36.284 5.053 34.634 1.00 42.50 153 GLN A O 1
ATOM 1119 N N . ARG A 1 154 ? -38.550 5.167 34.675 1.00 43.25 154 ARG A N 1
ATOM 1120 C CA . ARG A 1 154 ? -38.724 6.434 35.365 1.00 43.25 154 ARG A CA 1
ATOM 1121 C C . ARG A 1 154 ? -37.994 6.279 36.700 1.00 43.25 154 ARG A C 1
ATOM 1123 O O . ARG A 1 154 ? -38.532 5.676 37.620 1.00 43.25 154 ARG A O 1
ATOM 1130 N N . VAL A 1 155 ? -36.733 6.699 36.760 1.00 48.62 155 VAL A N 1
ATOM 1131 C CA . VAL A 1 155 ? -36.039 6.885 38.027 1.00 48.62 155 VAL A CA 1
ATOM 1132 C C . VAL A 1 155 ? -36.761 8.076 38.622 1.00 48.62 155 VAL A C 1
ATOM 1134 O O . VAL A 1 155 ? -36.535 9.220 38.234 1.00 48.62 155 VAL A O 1
ATOM 1137 N N . GLU A 1 156 ? -37.766 7.753 39.427 1.00 44.69 156 GLU A N 1
ATOM 1138 C CA . GLU A 1 156 ? -38.421 8.658 40.349 1.00 44.69 156 GLU A CA 1
ATOM 1139 C C . GLU A 1 156 ? -37.306 9.417 41.066 1.00 44.69 156 GLU A C 1
ATOM 1141 O O . GLU A 1 156 ? -36.439 8.827 41.713 1.00 44.69 156 GLU A O 1
ATOM 1146 N N . ALA A 1 157 ? -37.226 10.715 40.786 1.00 42.38 157 ALA A N 1
ATOM 1147 C CA . ALA A 1 157 ? -36.158 11.556 41.285 1.00 42.38 157 ALA A CA 1
ATOM 1148 C C . ALA A 1 157 ? -36.196 11.598 42.830 1.00 42.38 157 ALA A C 1
ATOM 1150 O O . ALA A 1 157 ? -37.284 11.480 43.397 1.00 42.38 157 ALA A O 1
ATOM 1151 N N . PRO A 1 158 ? -35.063 11.856 43.515 1.00 48.03 158 PRO A N 1
ATOM 1152 C CA . PRO A 1 158 ? -34.939 11.928 44.984 1.00 48.03 158 PRO A CA 1
ATOM 1153 C C . PRO A 1 158 ? -35.714 13.079 45.669 1.00 48.03 158 PRO A C 1
ATOM 1155 O O . PRO A 1 158 ? -35.327 13.557 46.733 1.00 48.03 158 PRO A O 1
ATOM 1158 N N . ALA A 1 159 ? -36.799 13.573 45.069 1.00 55.19 159 ALA A N 1
ATOM 1159 C CA . ALA A 1 159 ? -37.577 14.701 45.572 1.00 55.19 159 ALA A CA 1
ATOM 1160 C C . ALA A 1 159 ? -38.328 14.383 46.882 1.00 55.19 159 ALA A C 1
A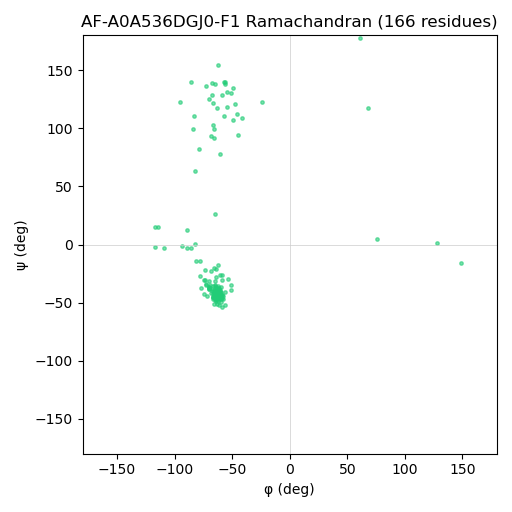TOM 1162 O O . ALA A 1 159 ? -38.619 15.299 47.650 1.00 55.19 159 ALA A O 1
ATOM 1163 N N . GLU A 1 160 ? -38.601 13.106 47.166 1.00 51.38 160 GLU A N 1
ATOM 1164 C CA . GLU A 1 160 ? -39.242 12.673 48.418 1.00 51.38 160 GLU A CA 1
ATOM 1165 C C . GLU A 1 160 ? -38.273 12.644 49.614 1.00 51.38 160 GLU A C 1
ATOM 1167 O O . GLU A 1 160 ? -38.692 12.856 50.752 1.00 51.38 160 GLU A O 1
ATOM 1172 N N . GLU A 1 161 ? -36.970 12.454 49.384 1.00 52.41 161 GLU A N 1
ATOM 1173 C CA . GLU A 1 161 ? -35.971 12.403 50.464 1.00 52.41 161 GLU A CA 1
ATOM 1174 C C . GLU A 1 161 ? -35.637 13.810 50.988 1.00 52.41 161 GLU A C 1
ATOM 1176 O O . GLU A 1 161 ? -35.568 14.027 52.197 1.00 52.41 161 GLU A O 1
ATOM 1181 N N . PHE A 1 162 ? -35.577 14.809 50.098 1.00 50.84 162 PHE A N 1
ATOM 1182 C CA . PHE A 1 162 ? -35.412 16.216 50.489 1.00 50.84 162 PHE A CA 1
ATOM 1183 C C . PHE A 1 162 ? -36.651 16.810 51.175 1.00 50.84 162 PHE A C 1
ATOM 1185 O O . PHE A 1 162 ? -36.508 17.654 52.058 1.00 50.84 162 PHE A O 1
ATOM 1192 N N . LYS A 1 163 ? -37.867 16.365 50.824 1.00 56.03 163 LYS A N 1
ATOM 1193 C CA . LYS A 1 163 ? -39.091 16.809 51.515 1.00 56.03 163 LYS A CA 1
ATOM 1194 C C . LYS A 1 163 ? -39.229 16.217 52.917 1.00 56.03 163 LYS A C 1
ATOM 1196 O O . LYS A 1 163 ? -39.707 16.914 53.804 1.00 56.03 163 LYS A O 1
ATOM 1201 N N . LYS A 1 164 ? -38.785 14.975 53.139 1.00 53.78 164 LYS A N 1
ATOM 1202 C CA . LYS A 1 164 ? -38.782 14.357 54.477 1.00 53.78 164 LYS A CA 1
ATOM 1203 C C . LYS A 1 164 ? -37.709 14.937 55.400 1.00 53.78 164 LYS A C 1
ATOM 1205 O O . LYS A 1 164 ? -37.972 15.078 56.586 1.00 53.78 164 LYS A O 1
ATOM 1210 N N . ALA A 1 165 ? -36.549 15.326 54.868 1.00 53.69 165 ALA A N 1
ATOM 1211 C CA . ALA A 1 165 ? -35.485 15.959 55.652 1.00 53.69 165 ALA A CA 1
ATOM 1212 C C . ALA A 1 165 ? -35.781 17.423 56.042 1.00 53.69 165 ALA A C 1
ATOM 1214 O O . ALA A 1 165 ? -35.214 17.919 57.007 1.00 53.69 165 ALA A O 1
ATOM 1215 N N . ALA A 1 166 ? -36.665 18.114 55.313 1.00 52.81 166 ALA A N 1
ATOM 1216 C CA . ALA A 1 166 ? -37.067 19.495 55.604 1.00 52.81 166 ALA A CA 1
ATOM 1217 C C . ALA A 1 166 ? -38.335 19.612 56.478 1.00 52.81 166 ALA A C 1
ATOM 1219 O O . ALA A 1 166 ? -38.769 20.723 56.772 1.00 52.81 166 ALA A O 1
ATOM 1220 N N . ALA A 1 167 ? -38.946 18.485 56.858 1.00 54.22 167 ALA A N 1
ATOM 1221 C CA . ALA A 1 167 ? -40.180 18.425 57.646 1.00 54.22 167 ALA A CA 1
ATOM 1222 C C . ALA A 1 167 ? -39.995 17.750 59.023 1.00 54.22 167 ALA A C 1
ATOM 1224 O O . ALA A 1 167 ? -40.990 17.366 59.639 1.00 54.22 167 ALA A O 1
ATOM 1225 N N . GLY A 1 168 ? -38.746 17.578 59.476 1.00 43.84 168 GLY A N 1
ATOM 1226 C CA . GLY A 1 168 ? -38.381 17.017 60.783 1.00 43.84 168 GLY A CA 1
ATOM 1227 C C . GLY A 1 168 ? -37.732 18.049 61.689 1.00 43.84 168 GLY A C 1
ATOM 1228 O O . GLY A 1 168 ? -36.905 18.829 61.169 1.00 43.84 168 GLY A O 1
#

Foldseek 3Di:
DDDDPPLCVQCVPPDPVCNVVSVVVVVVVVVVVVVVVVVVLVVLLQLQLLVLLLVLLLVCLVVQPPVCSVVSSVQSNVCSVVGPPVPPPDDGRDDDPPDDVVNVVSSVVSSVVSNVRSSVRSNVVSVVVVVVVVVVVVVVVVVPPPPPDPPPDPPPDCPVVVVVVVVD

Nearest PDB structures (foldseek):
  6ch2-assembly1_D  TM=2.767E-01  e=1.948E+00  Salmonella enterica subsp. enterica serovar Typhimurium str. LT2
  6ch2-assembly2_E  TM=3.038E-01  e=3.141E+00  Salmonella enterica subsp. enterica serovar Typhimurium str. LT2
  4ww0-assembly1_B-2  TM=3.753E-01  e=7.343E+00  Aquifex aeolicus VF5

Solvent-accessible surface area (backbone atoms only — not comparable to full-atom values): 9839 Å² total; per-residue (Å²): 136,81,75,75,54,70,64,58,64,73,48,69,84,52,56,80,93,46,44,66,64,54,49,50,54,54,49,51,52,50,52,50,51,50,54,52,51,52,51,52,53,50,54,44,30,54,56,36,29,28,55,29,32,36,56,33,36,58,67,53,30,77,80,40,61,78,94,47,27,71,59,53,38,50,50,44,41,51,49,31,72,69,52,76,58,87,78,77,81,64,83,69,82,79,79,74,91,84,64,56,71,69,58,49,54,52,51,50,51,54,51,48,53,28,47,54,54,11,45,53,53,12,49,59,58,42,49,49,55,60,50,50,52,51,49,50,53,53,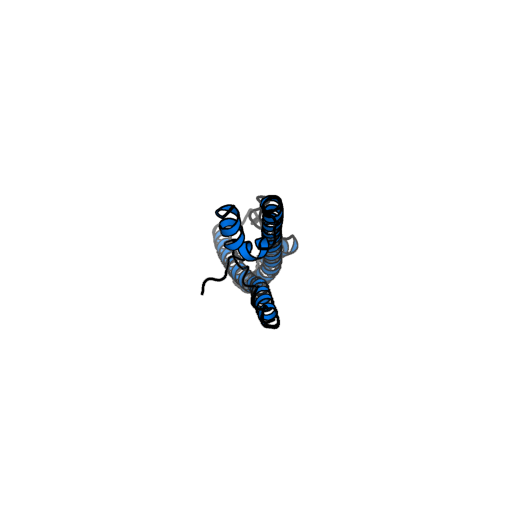51,54,61,70,67,53,74,84,69,77,71,71,79,76,71,82,73,76,66,74,64,66,58,58,54,56,67,73,73,111

Mean predicted aligned error: 13.63 Å

pLDDT: mean 74.59, std 15.26, range [40.66, 94.44]

Secondary structure (DSSP, 8-state):
--PPPHHHHHTTT--GGGHHHHHHHHHHHHHHHHHHHHHHHHHHHHHHHHHHHHHHHHHHGGGS-GGGHHHHHHHHHHHHHT---TTSS--SSPPPTT--HHHHHHHHHHHHHHHHHHHHHHHHHHHHHHHHHHHHHHHHHHHS-------------THHHHHHHT--